Protein AF-A0A382IEL1-F1 (afdb_monomer_lite)

InterPro domains:
  IPR007295 Domain of unknown function DUF402 [PF04167] (6-64)
  IPR035930 FomD-like superfamily [G3DSA:2.40.380.10] (1-72)
  IPR035930 FomD-like superfamily [SSF159234] (4-70)

Structure (mmCIF, N/CA/C/O backbone):
data_AF-A0A382IEL1-F1
#
_entry.id   AF-A0A382IEL1-F1
#
loop_
_atom_site.group_PDB
_atom_site.id
_atom_site.type_symbol
_atom_site.label_atom_id
_atom_site.label_alt_id
_atom_site.label_comp_id
_atom_site.label_asym_id
_atom_site.label_entity_id
_atom_site.label_seq_id
_atom_site.pdbx_PDB_ins_code
_atom_site.Cartn_x
_atom_site.Cartn_y
_atom_site.Cartn_z
_atom_site.occupancy
_atom_site.B_iso_or_equiv
_atom_site.auth_seq_id
_atom_site.auth_comp_id
_atom_site.auth_asym_id
_atom_site.auth_atom_id
_atom_site.pdbx_PDB_model_num
ATOM 1 N N . MET A 1 1 ? 1.699 6.492 12.351 1.00 78.69 1 MET A N 1
ATOM 2 C CA . MET A 1 1 ? 3.120 6.476 12.774 1.00 78.69 1 MET A CA 1
ATOM 3 C C . MET A 1 1 ? 3.274 7.262 14.068 1.00 78.69 1 MET A C 1
ATOM 5 O O . MET A 1 1 ? 2.877 8.424 14.103 1.00 78.69 1 MET A O 1
ATOM 9 N N . LYS A 1 2 ? 3.865 6.664 15.106 1.00 87.50 2 LYS A N 1
ATOM 10 C CA . LYS A 1 2 ? 4.299 7.380 16.319 1.00 87.50 2 LYS A CA 1
ATOM 11 C C . LYS A 1 2 ? 5.826 7.407 16.364 1.00 87.50 2 LYS A C 1
ATOM 13 O O . LYS A 1 2 ? 6.471 6.453 15.939 1.00 87.50 2 LYS A O 1
ATOM 18 N N . ARG A 1 3 ? 6.408 8.507 16.841 1.00 92.81 3 ARG A N 1
ATOM 19 C CA . ARG A 1 3 ? 7.861 8.655 17.023 1.00 92.81 3 ARG A CA 1
ATOM 20 C C . ARG A 1 3 ? 8.159 8.943 18.491 1.00 92.81 3 ARG A C 1
ATOM 22 O O . ARG A 1 3 ? 7.487 9.787 19.080 1.00 92.81 3 ARG A O 1
ATOM 29 N N . SER A 1 4 ? 9.155 8.268 19.059 1.00 94.06 4 SER A N 1
ATOM 30 C CA . SER A 1 4 ? 9.619 8.463 20.438 1.00 94.06 4 SER A CA 1
ATOM 31 C C . SER A 1 4 ? 11.142 8.341 20.495 1.00 94.06 4 SER A C 1
ATOM 33 O O . SER A 1 4 ? 11.690 7.247 20.384 1.00 94.06 4 SER A O 1
ATOM 35 N N . GLY A 1 5 ? 11.851 9.468 20.617 1.00 93.25 5 GLY A N 1
ATOM 36 C CA . GLY A 1 5 ? 13.314 9.489 20.522 1.00 93.25 5 GLY A CA 1
ATOM 37 C C . GLY A 1 5 ? 13.798 8.933 19.177 1.00 93.25 5 GLY A C 1
ATOM 38 O O . GLY A 1 5 ? 13.462 9.477 18.127 1.00 93.25 5 GLY A O 1
ATOM 39 N N . THR A 1 6 ? 14.565 7.841 19.216 1.00 93.31 6 THR A N 1
ATOM 40 C CA . THR A 1 6 ? 15.047 7.102 18.034 1.00 93.31 6 THR A CA 1
ATOM 41 C C . THR A 1 6 ? 14.103 5.982 17.581 1.00 93.31 6 THR A C 1
ATOM 43 O O . THR A 1 6 ? 14.384 5.314 16.589 1.00 93.31 6 THR A O 1
ATOM 46 N N . GLN A 1 7 ? 12.988 5.760 18.284 1.00 93.44 7 GLN A N 1
ATOM 47 C CA . GLN A 1 7 ? 12.023 4.713 17.967 1.00 93.44 7 GLN A CA 1
ATOM 48 C C . GLN A 1 7 ? 10.919 5.240 17.047 1.00 93.44 7 GLN A C 1
ATOM 50 O O . GLN A 1 7 ? 10.333 6.303 17.284 1.00 93.44 7 GLN A O 1
ATOM 55 N N . ILE A 1 8 ? 10.597 4.448 16.027 1.00 94.19 8 ILE A N 1
ATOM 56 C CA . ILE A 1 8 ? 9.431 4.645 15.168 1.00 94.19 8 ILE A CA 1
ATOM 57 C C . ILE A 1 8 ? 8.519 3.434 15.345 1.00 94.19 8 ILE A C 1
ATOM 59 O O . ILE A 1 8 ? 8.962 2.296 15.226 1.00 94.19 8 ILE A O 1
ATOM 63 N N . GLU A 1 9 ? 7.250 3.696 15.636 1.00 94.56 9 GLU A N 1
ATOM 64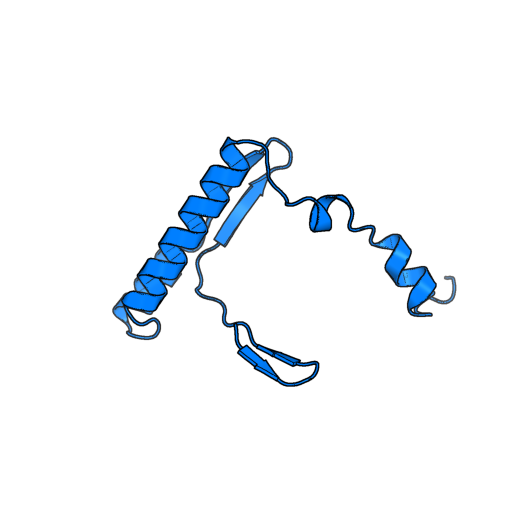 C CA . GLU A 1 9 ? 6.198 2.687 15.699 1.00 94.56 9 GLU A CA 1
ATOM 65 C C . GLU A 1 9 ? 5.269 2.857 14.494 1.00 94.56 9 GLU A C 1
ATOM 67 O O . GLU A 1 9 ? 4.745 3.953 14.218 1.00 94.56 9 GLU A O 1
ATOM 72 N N . ILE A 1 10 ? 5.092 1.756 13.771 1.00 93.19 10 ILE A N 1
ATOM 73 C CA . ILE A 1 10 ? 4.233 1.633 12.599 1.00 93.19 10 ILE A CA 1
ATOM 74 C C . ILE A 1 10 ? 3.382 0.384 12.810 1.00 93.19 10 ILE A C 1
ATOM 76 O O . ILE A 1 10 ? 3.861 -0.614 13.343 1.00 93.19 10 ILE A O 1
ATOM 80 N N . THR A 1 11 ? 2.118 0.473 12.419 1.00 90.62 11 THR A N 1
ATOM 81 C CA . THR A 1 11 ? 1.162 -0.629 12.466 1.00 90.62 11 THR A CA 1
ATOM 82 C C . THR A 1 11 ? 0.779 -0.948 11.035 1.00 90.62 11 THR A C 1
ATOM 84 O O . THR A 1 11 ? 0.466 -0.028 10.279 1.00 90.62 11 THR A O 1
ATOM 87 N N . ASP A 1 12 ? 0.847 -2.224 10.685 1.00 92.19 12 ASP A N 1
ATOM 88 C CA . ASP A 1 12 ? 0.376 -2.733 9.405 1.00 92.19 12 ASP A CA 1
ATOM 89 C C . ASP A 1 12 ? -1.161 -2.728 9.373 1.00 92.19 12 ASP A C 1
ATOM 91 O O . ASP A 1 12 ? -1.805 -3.032 10.381 1.00 92.19 12 ASP A O 1
ATOM 95 N N . LEU A 1 13 ? -1.732 -2.331 8.236 1.00 95.31 13 LEU A N 1
ATOM 96 C CA . LEU A 1 13 ? -3.174 -2.251 8.004 1.00 95.31 13 LEU A CA 1
ATOM 97 C C . LEU A 1 13 ? -3.649 -3.249 6.935 1.00 95.31 13 LEU A C 1
ATOM 99 O O . LEU A 1 13 ? -4.726 -3.041 6.386 1.00 95.31 13 LEU A O 1
ATOM 103 N N . PHE A 1 14 ? -2.887 -4.316 6.669 1.00 94.44 14 PHE A N 1
ATOM 104 C CA . PHE A 1 14 ? -3.226 -5.458 5.797 1.00 94.44 14 PHE A CA 1
ATOM 105 C C . PHE A 1 14 ? -3.391 -5.145 4.305 1.00 94.44 14 PHE A C 1
ATOM 107 O O . PHE A 1 14 ? -3.691 -6.041 3.533 1.00 94.44 14 PHE A O 1
ATOM 114 N N . LEU A 1 15 ? -3.276 -3.887 3.881 1.00 95.25 15 LEU A N 1
ATOM 115 C CA . LEU A 1 15 ? -3.529 -3.498 2.498 1.00 95.25 15 LEU A CA 1
ATOM 116 C C . LEU A 1 15 ? -2.210 -3.248 1.771 1.00 95.25 15 LEU A C 1
ATOM 118 O O . LEU A 1 15 ? -1.552 -2.231 2.006 1.00 95.25 15 LEU A O 1
ATOM 122 N N . ASP A 1 16 ? -1.875 -4.145 0.847 1.00 96.31 16 ASP A N 1
ATOM 123 C CA . ASP A 1 16 ? -0.601 -4.138 0.135 1.00 96.31 16 ASP A CA 1
ATOM 124 C C . ASP A 1 16 ? -0.750 -3.811 -1.355 1.00 96.31 16 ASP A C 1
ATOM 126 O O . ASP A 1 16 ? -1.695 -4.221 -2.037 1.00 96.31 16 ASP A O 1
ATOM 130 N N . LEU A 1 17 ? 0.238 -3.085 -1.886 1.00 97.56 17 LEU A N 1
ATOM 131 C CA . LEU A 1 17 ? 0.382 -2.815 -3.315 1.00 97.56 17 LEU A CA 1
ATOM 132 C C . LEU A 1 17 ? 1.667 -3.461 -3.829 1.00 97.56 17 LEU A C 1
ATOM 134 O O . LEU A 1 17 ? 2.772 -2.970 -3.591 1.00 97.56 17 LEU A O 1
ATOM 138 N N . TRP A 1 18 ? 1.519 -4.537 -4.593 1.00 97.31 18 TRP A N 1
ATOM 139 C CA . TRP A 1 18 ? 2.630 -5.174 -5.282 1.00 97.31 18 TRP A CA 1
ATOM 140 C C . TRP A 1 18 ? 2.882 -4.482 -6.620 1.00 97.31 18 TRP A C 1
ATOM 142 O O . TRP A 1 18 ? 1.980 -4.415 -7.453 1.00 97.31 18 TRP A O 1
ATOM 152 N N . VAL A 1 19 ? 4.108 -4.014 -6.863 1.00 97.31 19 VAL A N 1
ATOM 153 C CA . VAL A 1 19 ? 4.485 -3.308 -8.100 1.00 97.31 19 VAL A CA 1
ATOM 154 C C . VAL A 1 19 ? 5.603 -4.062 -8.817 1.00 97.31 19 VAL A C 1
ATOM 156 O O . VAL A 1 19 ? 6.624 -4.408 -8.223 1.00 97.31 19 VAL A O 1
ATOM 159 N N . THR A 1 20 ? 5.425 -4.325 -10.109 1.00 95.81 20 THR A N 1
ATOM 160 C CA . THR A 1 20 ? 6.420 -4.989 -10.958 1.00 95.81 20 THR A CA 1
ATOM 161 C C . THR A 1 20 ? 7.432 -3.984 -11.532 1.00 95.81 20 THR A C 1
ATOM 163 O O . THR A 1 20 ? 7.142 -2.790 -11.620 1.00 95.81 20 THR A O 1
ATOM 166 N N . PRO A 1 21 ? 8.613 -4.427 -12.013 1.00 92.00 21 PRO A N 1
ATOM 167 C CA . PRO A 1 21 ? 9.628 -3.518 -12.565 1.00 92.00 21 PRO A CA 1
ATOM 168 C C . PRO A 1 21 ? 9.176 -2.692 -13.779 1.00 92.00 21 PRO A C 1
ATOM 170 O O . PRO A 1 21 ? 9.727 -1.631 -14.046 1.00 92.00 21 PRO A O 1
ATOM 173 N N . ASN A 1 22 ? 8.176 -3.169 -14.526 1.00 94.56 22 ASN A N 1
ATOM 174 C CA . ASN A 1 22 ? 7.559 -2.443 -15.639 1.00 94.56 22 ASN A CA 1
ATOM 175 C C . ASN A 1 22 ? 6.365 -1.568 -15.208 1.00 94.56 22 ASN A C 1
ATOM 177 O O . ASN A 1 22 ? 5.578 -1.178 -16.067 1.00 94.56 22 ASN A O 1
ATOM 181 N N . LEU A 1 23 ? 6.226 -1.286 -13.906 1.00 95.62 23 LEU A N 1
ATOM 182 C CA . LEU A 1 23 ? 5.162 -0.473 -13.304 1.00 95.62 23 LEU A CA 1
ATOM 183 C C . LEU A 1 23 ? 3.739 -1.030 -13.494 1.00 95.62 23 LEU A C 1
ATOM 185 O O . LEU A 1 23 ? 2.759 -0.299 -13.379 1.00 95.62 23 LEU A O 1
ATOM 189 N N . GLY A 1 24 ? 3.608 -2.336 -13.740 1.00 96.94 24 GLY A N 1
ATOM 190 C CA . GLY A 1 24 ? 2.351 -3.033 -13.474 1.00 96.94 24 GLY A CA 1
ATOM 191 C C . GLY A 1 24 ? 2.135 -3.152 -11.965 1.00 96.94 24 GLY A C 1
ATOM 192 O O . GLY A 1 24 ? 3.101 -3.153 -11.202 1.00 96.94 24 GLY A O 1
ATOM 193 N N . TYR A 1 25 ? 0.886 -3.258 -11.517 1.00 97.88 25 TYR A N 1
ATOM 194 C CA . TYR A 1 25 ? 0.601 -3.413 -10.093 1.00 97.88 25 TYR A CA 1
ATOM 195 C C . TYR A 1 25 ? -0.572 -4.350 -9.814 1.00 97.88 25 TYR A C 1
ATOM 197 O O . TYR A 1 25 ? -1.430 -4.582 -10.667 1.00 97.88 25 TYR A O 1
ATOM 205 N N . GLN A 1 26 ? -0.595 -4.876 -8.593 1.00 98.19 26 GLN A N 1
ATOM 206 C CA . GLN A 1 26 ? -1.666 -5.697 -8.051 1.00 98.19 26 GLN A CA 1
ATOM 207 C C . GLN A 1 26 ? -1.924 -5.294 -6.597 1.00 98.19 26 GLN A C 1
ATOM 209 O O . GLN A 1 26 ? -0.988 -5.136 -5.817 1.00 98.19 26 GLN A O 1
ATOM 214 N N . ILE A 1 27 ? -3.199 -5.141 -6.243 1.00 97.81 27 ILE A N 1
ATOM 215 C CA . ILE A 1 27 ? -3.632 -4.966 -4.853 1.00 97.81 27 ILE A CA 1
ATOM 216 C C . ILE A 1 27 ? -3.729 -6.359 -4.224 1.00 97.81 27 ILE A C 1
ATOM 218 O O . ILE A 1 27 ? -4.334 -7.256 -4.824 1.00 97.81 27 ILE A O 1
ATOM 222 N N . LEU A 1 28 ? -3.125 -6.534 -3.054 1.00 97.94 28 LEU A N 1
ATOM 223 C CA . LEU A 1 28 ? -3.137 -7.779 -2.287 1.00 97.94 28 LEU A CA 1
ATOM 224 C C . LEU A 1 28 ? -3.945 -7.608 -0.991 1.00 97.94 28 LEU A C 1
ATOM 226 O O . LEU A 1 28 ? -4.233 -6.485 -0.577 1.00 97.94 28 LEU A O 1
ATOM 230 N N . ASP A 1 29 ? -4.369 -8.740 -0.425 1.00 96.75 29 ASP A N 1
ATOM 231 C CA . ASP A 1 29 ? -4.914 -8.876 0.937 1.00 96.75 29 ASP A CA 1
ATOM 232 C C . ASP A 1 29 ? -6.140 -7.992 1.262 1.00 96.75 29 ASP A C 1
ATOM 234 O O . ASP A 1 29 ? -6.475 -7.671 2.403 1.00 96.75 29 ASP A O 1
ATOM 238 N N . HIS A 1 30 ? -6.907 -7.651 0.221 1.00 95.44 30 HIS A N 1
ATOM 239 C CA . HIS A 1 30 ? -8.153 -6.889 0.340 1.00 95.44 30 HIS A CA 1
ATOM 240 C C . HIS A 1 30 ? -9.212 -7.610 1.199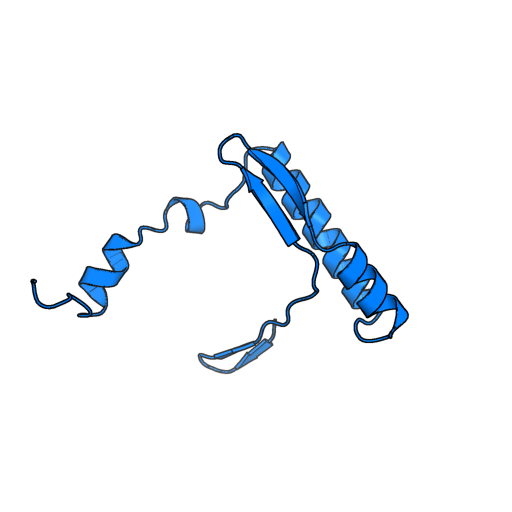 1.00 95.44 30 HIS A C 1
ATOM 242 O O . HIS A 1 30 ? 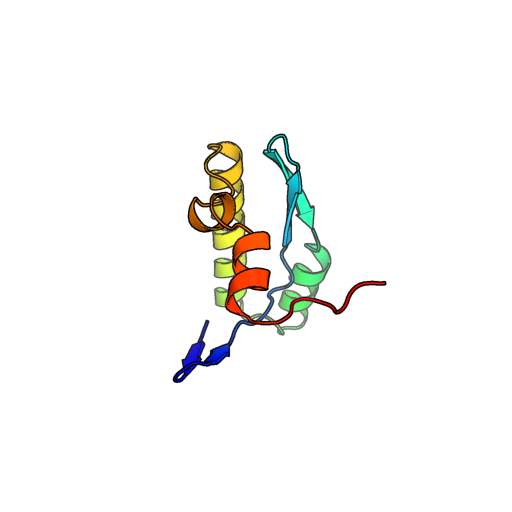-10.055 -6.971 1.836 1.00 95.44 30 HIS A O 1
ATOM 248 N N . ASP A 1 31 ? -9.224 -8.941 1.202 1.00 96.94 31 ASP A N 1
ATOM 249 C CA . ASP A 1 31 ? -10.111 -9.753 2.035 1.00 96.94 31 ASP A CA 1
ATOM 250 C C . ASP A 1 31 ? -9.710 -9.722 3.515 1.00 96.94 31 ASP A C 1
ATOM 252 O O . ASP A 1 31 ? -10.590 -9.616 4.377 1.00 96.94 31 ASP A O 1
ATOM 256 N N . GLU A 1 32 ? -8.411 -9.725 3.820 1.00 97.06 32 GLU A N 1
ATOM 257 C CA . GLU A 1 32 ? -7.908 -9.537 5.183 1.00 97.06 32 GLU A CA 1
ATOM 258 C C . GLU A 1 32 ? -8.235 -8.138 5.710 1.00 97.06 32 GLU A C 1
ATOM 260 O O . GLU A 1 32 ? -8.775 -8.009 6.813 1.00 97.06 32 GLU A O 1
ATOM 265 N N . PHE A 1 33 ? -8.026 -7.097 4.898 1.00 96.88 33 PHE A N 1
ATOM 266 C CA . PHE A 1 33 ? -8.414 -5.729 5.241 1.00 96.88 33 PHE A CA 1
ATOM 267 C C . PHE A 1 33 ? -9.924 -5.606 5.514 1.00 96.88 33 PHE A C 1
ATOM 269 O O . PHE A 1 33 ? -10.338 -5.051 6.537 1.00 96.88 33 PHE A O 1
ATOM 276 N N . ALA A 1 34 ? -10.766 -6.189 4.652 1.00 95.88 34 ALA A N 1
ATOM 277 C CA . ALA A 1 34 ? -12.215 -6.207 4.851 1.00 95.88 34 ALA A CA 1
ATOM 278 C C . ALA A 1 34 ? -12.615 -6.954 6.136 1.00 95.88 34 ALA A C 1
ATOM 280 O O . ALA A 1 34 ? -13.473 -6.480 6.890 1.00 95.88 34 ALA A O 1
ATOM 281 N N . SER A 1 35 ? -11.970 -8.089 6.418 1.00 97.38 35 SER A N 1
ATOM 282 C CA . SER A 1 35 ? -12.168 -8.851 7.653 1.00 97.38 35 SER A CA 1
ATOM 283 C C . SER A 1 35 ? -11.755 -8.042 8.886 1.00 97.38 35 SER A C 1
ATOM 285 O O . SER A 1 35 ? -12.490 -8.011 9.876 1.00 97.38 35 SER A O 1
ATOM 287 N N . ALA A 1 36 ? -10.630 -7.328 8.833 1.00 96.19 36 ALA A N 1
ATOM 288 C CA . ALA A 1 36 ? -10.151 -6.493 9.931 1.00 96.19 36 ALA A CA 1
ATOM 289 C C . ALA A 1 36 ? -11.126 -5.346 10.255 1.00 96.19 36 ALA A C 1
ATOM 291 O O . ALA A 1 36 ? -11.371 -5.062 11.430 1.00 96.19 36 ALA A O 1
ATOM 292 N N . ILE A 1 37 ? -11.754 -4.742 9.240 1.00 97.06 37 ILE A N 1
ATOM 293 C CA . ILE A 1 37 ? -12.828 -3.752 9.431 1.00 97.06 37 ILE A CA 1
ATOM 294 C C . ILE A 1 37 ? -14.068 -4.417 10.042 1.00 97.06 37 ILE A C 1
ATOM 296 O O . ILE A 1 37 ? -14.611 -3.925 11.031 1.00 97.06 37 ILE A O 1
ATOM 300 N N . GLN A 1 38 ? -14.513 -5.551 9.488 1.00 97.50 38 GLN A N 1
ATOM 301 C CA . GLN A 1 38 ? -15.717 -6.249 9.953 1.00 97.50 38 GLN A CA 1
ATOM 302 C C . GLN A 1 38 ? -15.601 -6.708 11.415 1.00 97.50 38 GLN A C 1
ATOM 304 O O . GLN A 1 38 ? -16.586 -6.667 12.154 1.00 97.50 38 GLN A O 1
ATOM 309 N N . ASN A 1 39 ? -14.408 -7.131 11.835 1.00 97.06 39 ASN A N 1
ATOM 310 C CA . ASN A 1 39 ? -14.121 -7.553 13.206 1.00 97.06 39 ASN A CA 1
ATOM 311 C C . ASN A 1 39 ? -13.802 -6.381 14.154 1.00 97.06 39 ASN A C 1
ATOM 313 O O . ASN A 1 39 ? -13.580 -6.611 15.343 1.00 97.06 39 ASN A O 1
ATOM 317 N N . GLY A 1 40 ? -13.781 -5.137 13.658 1.00 96.38 40 GLY A N 1
ATOM 318 C CA . GLY A 1 40 ? -13.493 -3.944 14.458 1.00 96.38 40 GLY A CA 1
ATOM 319 C C . GLY A 1 40 ? -12.034 -3.825 14.904 1.00 96.38 40 GLY A C 1
ATOM 320 O O . GLY A 1 40 ? -11.753 -3.186 15.912 1.00 96.38 40 GLY A O 1
ATOM 321 N N . TRP A 1 41 ? -11.096 -4.459 14.196 1.00 96.06 41 TRP A N 1
ATOM 322 C CA . TRP A 1 41 ? -9.656 -4.316 14.454 1.00 96.06 41 TRP A CA 1
ATOM 323 C C . TRP A 1 41 ? -9.092 -3.029 13.851 1.00 96.06 41 TRP A C 1
ATOM 325 O O . TRP A 1 41 ? -8.075 -2.519 14.320 1.00 96.06 41 TRP A O 1
ATOM 335 N N . ILE A 1 42 ? -9.765 -2.498 12.828 1.00 95.62 42 ILE A N 1
ATOM 336 C CA . ILE A 1 42 ? -9.459 -1.212 12.210 1.00 95.62 42 ILE A CA 1
ATOM 337 C C . ILE A 1 42 ? -10.685 -0.317 12.336 1.00 95.62 42 ILE A C 1
ATOM 339 O O . ILE A 1 42 ? -11.770 -0.648 11.861 1.00 95.62 42 ILE A O 1
ATOM 343 N N . GLU A 1 43 ? -10.492 0.844 12.955 1.00 95.25 43 GLU A N 1
ATOM 344 C CA . GLU A 1 43 ? -11.527 1.869 13.043 1.00 95.25 43 GLU A CA 1
ATOM 345 C C . GLU A 1 43 ? -11.852 2.443 11.650 1.00 95.25 43 GLU A C 1
ATOM 347 O O . GLU A 1 43 ? -10.938 2.621 10.837 1.00 95.25 43 GLU A O 1
ATOM 352 N N . PRO A 1 44 ? -13.113 2.815 11.362 1.00 94.38 44 PRO A N 1
ATOM 353 C CA . PRO A 1 44 ? -13.524 3.280 10.033 1.00 94.38 44 PRO A CA 1
ATOM 354 C C . PRO A 1 44 ? -12.687 4.440 9.471 1.00 94.38 44 PRO A C 1
ATOM 356 O O . PRO A 1 44 ? -12.343 4.447 8.289 1.00 94.38 44 PRO A O 1
ATOM 359 N N . ASP A 1 45 ? -12.304 5.400 10.317 1.00 96.06 45 ASP A N 1
ATOM 360 C CA . ASP A 1 45 ? -11.473 6.539 9.905 1.00 96.06 45 ASP A CA 1
ATOM 361 C C . ASP A 1 45 ? -10.056 6.109 9.503 1.00 96.06 45 ASP A C 1
ATOM 363 O O . ASP A 1 45 ? -9.461 6.691 8.593 1.00 96.06 45 ASP A O 1
ATOM 367 N N . LEU A 1 46 ? -9.512 5.085 10.167 1.00 95.44 46 LEU A N 1
ATOM 368 C CA . LEU A 1 46 ? -8.199 4.527 9.854 1.00 95.4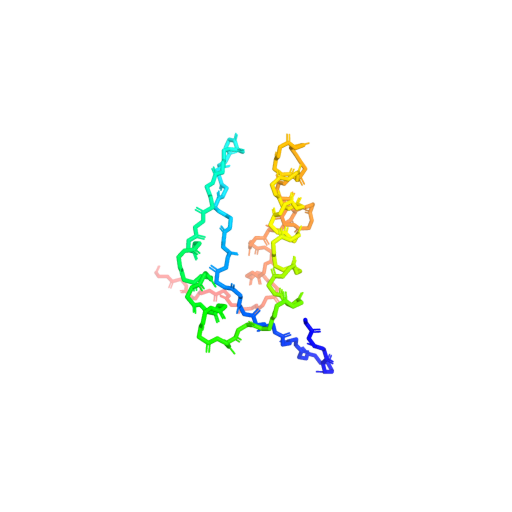4 46 LEU A CA 1
ATOM 369 C C . LEU A 1 46 ? -8.253 3.688 8.572 1.00 95.44 46 LEU A C 1
ATOM 371 O O . LEU A 1 46 ? -7.349 3.785 7.745 1.00 95.44 46 LEU A O 1
ATOM 375 N N . ALA A 1 47 ? -9.340 2.942 8.359 1.00 96.25 47 ALA A N 1
ATOM 376 C CA . ALA A 1 47 ? -9.584 2.223 7.111 1.00 96.25 47 ALA A CA 1
ATOM 377 C C . ALA A 1 47 ? -9.698 3.183 5.911 1.00 96.25 47 ALA A C 1
ATOM 379 O O . ALA A 1 47 ? -9.089 2.957 4.867 1.00 96.25 47 ALA A O 1
ATOM 380 N N . SER A 1 48 ? -10.411 4.301 6.078 1.00 96.75 48 SER A N 1
ATOM 381 C CA . SER A 1 48 ? -10.508 5.350 5.053 1.00 96.75 48 SER A CA 1
ATOM 382 C C . SER A 1 48 ? -9.134 5.938 4.703 1.00 96.75 48 SER A C 1
ATOM 384 O O . SER A 1 48 ? -8.811 6.114 3.528 1.00 96.75 48 SER A O 1
ATOM 386 N N . GLN A 1 49 ? -8.282 6.176 5.706 1.00 96.25 49 GLN A N 1
ATOM 387 C CA . GLN A 1 49 ? -6.905 6.634 5.486 1.00 96.25 49 GLN A CA 1
ATOM 388 C C . GLN A 1 49 ? -6.044 5.591 4.760 1.00 96.25 49 GLN A C 1
ATOM 390 O O . GLN A 1 49 ? -5.263 5.968 3.888 1.00 96.25 49 GLN A O 1
ATOM 395 N N . ALA A 1 50 ? -6.192 4.302 5.081 1.00 96.31 50 ALA A N 1
ATOM 396 C CA . ALA A 1 50 ? -5.484 3.225 4.388 1.00 96.31 50 ALA A CA 1
ATOM 397 C C . ALA A 1 50 ? -5.863 3.168 2.900 1.00 96.31 50 ALA A C 1
ATOM 399 O O . ALA A 1 50 ? -4.982 3.129 2.042 1.00 96.31 50 ALA A O 1
ATOM 400 N N . GLN A 1 51 ? -7.159 3.273 2.586 1.00 97.50 51 GLN A N 1
ATOM 401 C CA . GLN A 1 51 ? -7.638 3.312 1.204 1.00 97.50 51 GLN A CA 1
ATOM 402 C C . GLN A 1 51 ? -7.102 4.539 0.449 1.00 97.50 51 GLN A C 1
ATOM 404 O O . GLN A 1 51 ? -6.599 4.406 -0.662 1.00 97.50 51 GLN A O 1
ATOM 409 N N . GLN A 1 52 ? -7.128 5.723 1.071 1.00 97.88 52 GLN A N 1
ATOM 410 C CA . GLN A 1 52 ? -6.560 6.935 0.467 1.00 97.88 52 GLN A CA 1
ATOM 411 C C . GLN A 1 52 ? -5.054 6.806 0.204 1.00 97.88 52 GLN A C 1
ATOM 413 O O . GLN A 1 52 ? -4.565 7.298 -0.813 1.00 97.88 52 GLN A O 1
ATOM 418 N N . ALA A 1 53 ? -4.310 6.159 1.105 1.00 96.69 53 ALA A N 1
ATOM 419 C CA . ALA A 1 53 ? -2.888 5.903 0.909 1.00 96.69 53 ALA A CA 1
ATOM 420 C C . ALA A 1 53 ? -2.646 4.940 -0.266 1.00 96.69 53 ALA A C 1
ATOM 422 O O . ALA A 1 53 ? -1.763 5.201 -1.085 1.00 96.69 53 ALA A O 1
ATOM 423 N N . LEU A 1 54 ? -3.454 3.881 -0.399 1.00 97.38 54 LEU A N 1
ATOM 424 C CA . LEU A 1 54 ? -3.399 2.977 -1.550 1.00 97.38 54 LEU A CA 1
ATOM 425 C C . LEU A 1 54 ? -3.665 3.727 -2.865 1.00 97.38 54 LEU A C 1
ATOM 427 O O . LEU A 1 54 ? -2.886 3.596 -3.809 1.00 97.38 54 LEU A O 1
ATOM 431 N N . ASP A 1 55 ? -4.703 4.565 -2.914 1.00 97.69 55 ASP A N 1
ATOM 432 C CA . ASP A 1 55 ? -5.054 5.345 -4.109 1.00 97.69 55 ASP A CA 1
ATOM 433 C C . ASP A 1 55 ? -3.916 6.305 -4.519 1.00 97.69 55 ASP A C 1
ATOM 435 O O . ASP A 1 55 ? -3.611 6.475 -5.706 1.00 97.69 55 ASP A O 1
ATOM 439 N N . GLN A 1 56 ? -3.238 6.909 -3.536 1.00 97.12 56 GLN A N 1
ATOM 440 C CA . GLN A 1 56 ? -2.060 7.751 -3.766 1.00 97.12 56 GLN A CA 1
ATOM 441 C C . GLN A 1 56 ? -0.868 6.949 -4.304 1.00 97.12 56 GLN A C 1
ATOM 443 O O . GLN A 1 56 ? -0.170 7.427 -5.202 1.00 97.12 56 GLN A O 1
ATOM 448 N N . LEU A 1 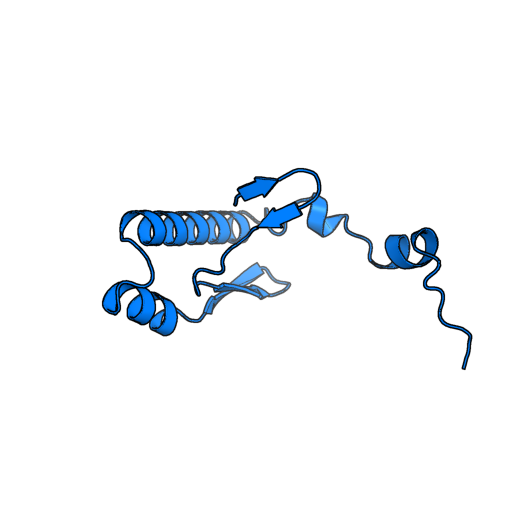5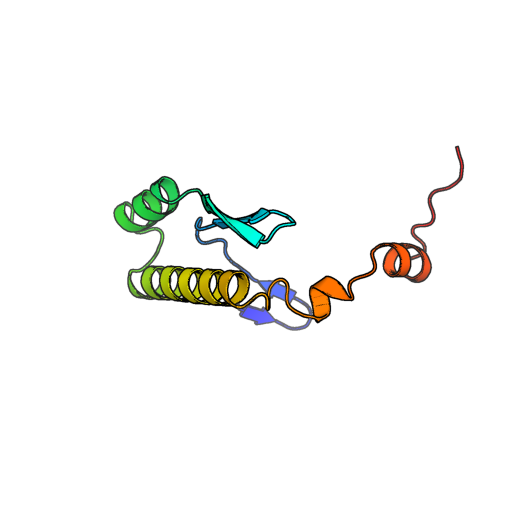7 ? -0.634 5.738 -3.789 1.00 96.81 57 LEU A N 1
ATOM 449 C CA . LEU A 1 57 ? 0.428 4.854 -4.275 1.00 96.81 57 LEU A CA 1
ATOM 450 C C . LEU A 1 57 ? 0.159 4.394 -5.711 1.00 96.81 57 LEU A C 1
ATOM 452 O O . LEU A 1 57 ? 1.061 4.473 -6.544 1.00 96.81 57 LEU A O 1
ATOM 456 N N . ILE A 1 58 ? -1.079 4.004 -6.026 1.00 97.75 58 ILE A N 1
ATOM 457 C CA . ILE A 1 58 ? -1.498 3.666 -7.394 1.00 97.75 58 ILE A CA 1
ATOM 458 C C . ILE A 1 58 ? -1.249 4.856 -8.325 1.00 97.75 58 ILE A C 1
ATOM 460 O O . ILE A 1 58 ? -0.578 4.707 -9.344 1.00 97.75 58 ILE A O 1
ATOM 464 N N . SER A 1 59 ? -1.669 6.060 -7.924 1.00 97.75 59 SER A N 1
ATOM 465 C CA . SER A 1 59 ? -1.428 7.283 -8.703 1.00 97.75 59 SER A CA 1
ATOM 466 C C . SER A 1 59 ? 0.070 7.545 -8.939 1.00 97.75 59 SER A C 1
ATOM 468 O O . SER A 1 59 ? 0.470 8.017 -10.007 1.00 97.75 59 SER A O 1
ATOM 470 N N . ALA A 1 60 ? 0.931 7.239 -7.963 1.00 96.81 60 ALA A N 1
ATOM 471 C CA . ALA A 1 60 ? 2.381 7.366 -8.107 1.00 96.81 60 ALA A CA 1
ATOM 472 C C . ALA A 1 60 ? 2.963 6.343 -9.100 1.00 96.81 60 ALA A C 1
ATOM 474 O O . ALA A 1 60 ? 3.845 6.695 -9.885 1.00 96.81 60 ALA A O 1
ATOM 475 N N . VAL A 1 61 ? 2.458 5.105 -9.097 1.00 97.44 61 VAL A N 1
ATOM 476 C CA . VAL A 1 61 ? 2.841 4.064 -10.067 1.00 97.44 61 VAL A CA 1
ATOM 477 C C . VAL A 1 61 ? 2.401 4.458 -11.478 1.00 97.44 61 VAL A C 1
ATOM 479 O O . VAL A 1 61 ? 3.228 4.478 -12.390 1.00 97.44 61 VAL A O 1
ATOM 482 N N . GLU A 1 62 ? 1.140 4.861 -11.650 1.00 97.00 62 GLU A N 1
ATOM 483 C CA . GLU A 1 62 ? 0.572 5.267 -12.944 1.00 97.00 62 GLU A CA 1
ATOM 484 C C . GLU A 1 62 ? 1.256 6.509 -13.531 1.00 97.00 62 GLU A C 1
ATOM 486 O O . GLU A 1 62 ? 1.458 6.605 -14.741 1.00 97.00 62 GLU A O 1
ATOM 491 N N . SER A 1 63 ? 1.667 7.452 -12.678 1.00 96.25 63 SER A N 1
ATOM 492 C CA . SER A 1 63 ? 2.434 8.636 -13.091 1.00 96.25 63 SER A CA 1
ATOM 493 C C . SER A 1 63 ? 3.933 8.373 -13.273 1.00 96.25 63 SER A C 1
ATOM 495 O O . SER A 1 63 ? 4.683 9.310 -13.544 1.00 96.25 63 SER A O 1
ATOM 497 N N . THR A 1 64 ? 4.389 7.119 -13.158 1.00 91.62 64 THR A N 1
ATOM 498 C CA . THR A 1 64 ? 5.801 6.695 -13.258 1.00 91.62 64 THR A CA 1
ATOM 499 C C . THR A 1 64 ? 6.738 7.332 -12.222 1.00 91.62 64 THR A C 1
ATOM 501 O O . THR A 1 64 ? 7.961 7.308 -12.358 1.00 91.62 64 THR A O 1
ATOM 504 N N . ASN A 1 65 ? 6.163 7.862 -11.141 1.00 92.25 65 ASN A N 1
ATOM 505 C CA . ASN A 1 65 ? 6.872 8.503 -10.034 1.00 92.25 65 ASN A CA 1
ATOM 506 C C . ASN A 1 65 ? 7.184 7.528 -8.884 1.00 92.25 65 ASN A C 1
ATOM 508 O O . ASN A 1 65 ? 7.628 7.950 -7.816 1.00 92.25 65 ASN A O 1
ATOM 512 N N . PHE A 1 66 ? 6.957 6.230 -9.097 1.00 93.75 66 PHE A N 1
ATOM 513 C CA . PHE A 1 66 ? 7.258 5.158 -8.156 1.00 93.75 66 PHE A CA 1
ATOM 514 C C . PHE A 1 66 ? 8.518 4.370 -8.575 1.00 93.75 66 PHE A C 1
ATOM 516 O O . PHE A 1 66 ? 8.718 4.142 -9.769 1.00 93.75 66 PHE A O 1
ATOM 523 N N . PRO A 1 67 ? 9.349 3.904 -7.623 1.00 92.62 67 PRO A N 1
ATOM 524 C CA . PRO A 1 67 ? 9.328 4.254 -6.199 1.00 92.62 67 PRO A CA 1
ATOM 525 C C . PRO A 1 67 ? 9.828 5.696 -5.984 1.00 92.62 67 PRO A C 1
ATOM 527 O O . PRO A 1 67 ? 10.367 6.295 -6.911 1.00 92.62 67 PRO A O 1
ATOM 530 N N . PRO A 1 68 ? 9.660 6.302 -4.798 1.00 90.31 68 PRO A N 1
ATOM 531 C CA . PRO A 1 68 ? 10.180 7.646 -4.544 1.00 90.31 68 PRO A CA 1
ATOM 532 C C . PRO A 1 68 ? 11.720 7.685 -4.608 1.00 90.31 68 PRO A C 1
ATOM 534 O O . PRO A 1 68 ? 12.386 6.693 -4.313 1.00 90.31 68 PRO A O 1
ATOM 537 N N . GLU A 1 69 ? 12.301 8.842 -4.949 1.00 90.44 69 GLU A N 1
ATOM 538 C CA . GLU A 1 69 ? 13.758 9.016 -5.141 1.00 90.44 69 GLU A CA 1
ATOM 539 C C . GLU A 1 69 ? 14.642 8.442 -4.016 1.00 90.44 69 GLU A C 1
ATOM 541 O O . GLU A 1 69 ? 15.607 7.755 -4.344 1.00 90.44 69 GLU A O 1
ATOM 546 N N . PRO A 1 70 ? 14.332 8.610 -2.710 1.00 88.06 70 PRO A N 1
ATOM 547 C CA . PRO A 1 70 ? 15.152 8.024 -1.648 1.00 88.06 70 PRO A CA 1
ATOM 548 C C . PRO A 1 70 ? 15.280 6.501 -1.728 1.00 88.06 70 PRO A C 1
ATOM 550 O O . PRO A 1 70 ? 16.280 5.963 -1.274 1.00 88.06 70 PRO A O 1
ATOM 553 N N . VAL A 1 71 ? 14.283 5.817 -2.298 1.00 87.94 71 VAL A N 1
ATOM 554 C CA . VAL A 1 71 ? 14.307 4.364 -2.512 1.00 87.94 71 VAL A CA 1
ATOM 555 C C . VAL A 1 71 ? 15.092 4.020 -3.777 1.00 87.94 71 VAL A C 1
ATOM 557 O O . VAL A 1 71 ? 15.849 3.058 -3.768 1.00 87.94 71 VAL A O 1
ATOM 560 N N . LYS A 1 72 ? 14.980 4.817 -4.851 1.00 85.31 72 LYS A N 1
ATOM 561 C CA . LYS A 1 72 ? 15.780 4.615 -6.078 1.00 85.31 72 LYS A CA 1
ATOM 562 C C . LYS A 1 72 ? 17.277 4.795 -5.838 1.00 85.31 72 LYS A C 1
ATOM 564 O O . LYS A 1 72 ? 18.084 4.116 -6.459 1.00 85.31 72 LYS A O 1
ATOM 569 N N . LEU A 1 73 ? 17.625 5.740 -4.970 1.00 86.00 73 LEU A N 1
ATOM 570 C CA . LEU A 1 73 ? 19.000 6.061 -4.591 1.00 86.00 73 LEU A CA 1
ATOM 571 C C . LEU A 1 73 ? 19.507 5.192 -3.433 1.00 86.00 73 LEU A C 1
ATOM 573 O O . LEU A 1 73 ? 20.638 5.379 -2.987 1.00 86.00 73 LEU A O 1
ATOM 577 N N . PHE A 1 74 ? 18.675 4.284 -2.916 1.00 81.50 74 PHE A N 1
ATOM 578 C CA . PHE A 1 74 ? 19.063 3.402 -1.831 1.00 81.50 74 PHE A CA 1
ATOM 579 C C . PHE A 1 74 ? 19.994 2.313 -2.361 1.00 81.50 74 PHE A C 1
ATOM 581 O O . PHE A 1 74 ? 19.557 1.342 -2.976 1.00 81.50 74 PHE A O 1
ATOM 588 N N . ASP A 1 75 ? 21.285 2.496 -2.115 1.00 78.19 75 ASP A N 1
ATOM 589 C CA . ASP A 1 75 ? 22.318 1.515 -2.411 1.00 78.19 75 ASP A CA 1
ATOM 590 C C . ASP A 1 75 ? 22.551 0.617 -1.185 1.00 78.19 75 ASP A C 1
ATOM 592 O O . ASP A 1 75 ? 22.978 1.084 -0.124 1.00 78.19 75 ASP A O 1
ATOM 596 N N . LEU A 1 76 ? 22.242 -0.675 -1.323 1.00 68.50 76 LEU A N 1
ATOM 597 C CA . LEU A 1 76 ? 22.441 -1.669 -0.263 1.00 68.50 76 LEU A CA 1
ATOM 598 C C . LEU A 1 76 ? 23.927 -1.881 0.058 1.00 68.50 76 LEU A C 1
ATOM 600 O O . LEU A 1 76 ? 24.259 -2.158 1.215 1.00 68.50 76 LEU A O 1
ATOM 604 N N . ASP A 1 77 ? 24.818 -1.695 -0.917 1.00 68.88 77 ASP A N 1
ATOM 605 C CA . ASP A 1 77 ? 26.253 -1.942 -0.749 1.00 68.88 77 ASP A CA 1
ATOM 606 C C . ASP A 1 77 ? 26.890 -0.880 0.166 1.00 68.88 77 ASP A C 1
ATOM 608 O O . ASP A 1 77 ? 27.737 -1.188 1.011 1.00 68.88 77 ASP A O 1
ATOM 612 N N . CYS A 1 78 ? 26.368 0.352 0.131 1.00 60.81 78 CYS A N 1
ATOM 613 C CA . CYS A 1 78 ? 26.789 1.455 1.002 1.00 60.81 78 CYS A CA 1
ATOM 614 C C . CYS A 1 78 ? 26.551 1.192 2.507 1.00 60.81 78 CYS A C 1
ATOM 616 O O . CYS A 1 78 ? 27.170 1.841 3.360 1.00 60.81 78 CYS A O 1
ATOM 618 N N . ILE A 1 79 ? 25.658 0.260 2.864 1.00 60.16 79 ILE A N 1
ATOM 619 C CA . ILE A 1 79 ? 25.362 -0.091 4.263 1.00 60.16 79 ILE A CA 1
ATOM 620 C C . ILE A 1 79 ? 26.390 -1.084 4.808 1.00 60.16 79 ILE A C 1
ATOM 622 O O . ILE A 1 79 ? 26.789 -0.964 5.969 1.00 60.16 79 ILE A O 1
ATOM 626 N N . VAL A 1 80 ? 26.858 -2.034 3.995 1.00 58.00 80 VAL A N 1
ATOM 627 C CA . VAL A 1 80 ? 27.823 -3.058 4.433 1.00 58.00 80 VAL A CA 1
ATOM 628 C C . VAL A 1 80 ? 29.163 -2.413 4.800 1.00 58.00 80 VAL A C 1
ATOM 630 O O . VAL A 1 80 ? 29.729 -2.723 5.851 1.00 58.00 80 VAL A O 1
ATOM 633 N N . GLU A 1 81 ? 29.617 -1.440 4.006 1.00 55.16 81 GLU A N 1
ATOM 634 C CA . GLU A 1 81 ? 30.882 -0.731 4.242 1.00 55.16 81 GLU A CA 1
ATOM 635 C C . GLU A 1 81 ? 30.854 0.148 5.506 1.00 55.16 81 GLU A C 1
ATOM 637 O O . GLU A 1 81 ? 31.853 0.246 6.218 1.00 55.16 81 GLU A O 1
ATOM 642 N N . ASN A 1 82 ? 29.701 0.743 5.837 1.00 52.78 82 ASN A N 1
ATOM 643 C CA . ASN A 1 82 ? 29.567 1.672 6.969 1.00 52.78 82 ASN A CA 1
ATOM 644 C C . ASN A 1 82 ? 29.105 1.024 8.284 1.00 52.78 82 ASN A C 1
ATOM 646 O O . ASN A 1 82 ? 29.160 1.666 9.334 1.00 52.78 82 ASN A O 1
ATOM 650 N N . THR A 1 83 ? 28.650 -0.232 8.260 1.00 55.00 83 THR A N 1
ATOM 651 C CA . THR A 1 83 ? 28.202 -0.953 9.469 1.00 55.00 83 THR A CA 1
ATOM 652 C C . THR A 1 83 ? 29.251 -1.907 10.037 1.00 55.00 83 THR A C 1
ATOM 654 O O . THR A 1 83 ? 29.037 -2.473 11.108 1.00 55.00 83 THR A O 1
ATOM 657 N N . GLY A 1 84 ? 30.393 -2.088 9.362 1.00 53.72 84 GLY A N 1
ATOM 658 C CA . GLY A 1 84 ? 31.431 -3.029 9.795 1.00 53.72 84 GLY A CA 1
ATOM 659 C C . GLY A 1 84 ? 30.979 -4.495 9.766 1.00 53.72 84 GLY A C 1
ATOM 660 O O . GLY A 1 84 ? 31.644 -5.348 10.345 1.00 53.72 84 GLY A O 1
ATOM 661 N N . LEU A 1 85 ? 29.862 -4.797 9.093 1.00 54.59 85 LEU A N 1
ATOM 662 C CA . LEU A 1 85 ? 29.306 -6.144 8.931 1.00 54.59 85 LEU A CA 1
ATOM 663 C C . LEU A 1 85 ? 29.933 -6.903 7.751 1.00 54.59 85 LEU A C 1
ATOM 665 O O . LEU A 1 85 ? 29.311 -7.820 7.217 1.00 54.59 85 LEU A O 1
ATOM 669 N N . ALA A 1 86 ? 31.154 -6.539 7.344 1.00 52.47 86 ALA A N 1
ATOM 670 C CA . ALA A 1 86 ? 31.922 -7.324 6.386 1.00 52.47 86 ALA A CA 1
ATOM 671 C C . ALA A 1 86 ? 31.991 -8.773 6.894 1.00 52.47 86 ALA A C 1
ATOM 673 O O . ALA A 1 86 ? 32.542 -9.045 7.964 1.00 52.47 86 ALA A O 1
ATOM 674 N N . GLN A 1 87 ? 31.358 -9.694 6.165 1.00 60.03 87 GLN A N 1
ATOM 675 C CA . GLN A 1 87 ? 31.433 -11.112 6.492 1.00 60.03 87 GLN A CA 1
ATOM 676 C C . GLN A 1 87 ? 32.891 -11.564 6.338 1.00 60.03 87 GLN A C 1
ATOM 678 O O . GLN A 1 87 ? 33.534 -11.165 5.367 1.00 60.03 87 GLN A O 1
ATOM 683 N N . PRO A 1 88 ? 33.442 -12.374 7.261 1.00 48.94 88 PRO A N 1
ATOM 684 C CA . PRO A 1 88 ? 34.724 -13.007 7.009 1.00 48.94 88 PRO A CA 1
ATOM 685 C C . PRO A 1 88 ? 34.550 -13.994 5.849 1.00 48.94 88 PRO A C 1
ATOM 687 O O . PRO A 1 88 ? 33.576 -14.750 5.823 1.00 48.94 88 PRO A O 1
ATOM 690 N N . ASP A 1 89 ? 35.482 -13.928 4.900 1.00 59.59 89 ASP A N 1
ATOM 691 C CA . ASP A 1 89 ? 35.526 -14.736 3.681 1.00 59.59 89 ASP A CA 1
ATOM 692 C C . ASP A 1 89 ? 35.312 -16.237 3.949 1.00 59.59 89 ASP A C 1
ATOM 694 O O . ASP A 1 89 ? 35.794 -16.785 4.948 1.00 59.59 89 ASP A O 1
ATOM 698 N N . MET A 1 90 ? 34.603 -16.890 3.022 1.00 39.84 90 MET A N 1
ATOM 699 C CA . MET A 1 90 ? 34.526 -18.350 2.902 1.00 39.84 90 MET A CA 1
ATOM 700 C C . MET A 1 90 ? 35.756 -18.892 2.173 1.00 39.84 90 MET A C 1
ATOM 702 O O . MET A 1 90 ? 36.100 -18.322 1.113 1.00 39.84 90 MET A O 1
#

Secondary structure (DSSP, 8-state):
-EEETTEEE----S-EEEE-TTS-EEEE-HHHHHHHHHTTSS-HHHHHHHHHHHHHHHHHHHTT--S-HHHHT--SHHHHHHHT--PPP-

Foldseek 3Di:
DDDDPPDDDDDDQQWDWDADPVLDIDIPRVVVNVVCVVVVVADPVRSVVVVVVVVVVNVCSVVVCPPPPVVVPDDPVVCCVVVVVPDPDD

Sequence (90 aa):
MKRSGTQIEITDLFLDLWVTPNLGYQILDHDEFASAIQNGWIEPDLASQAQQALDQLISAVESTNFPPEPVKLFDLDCIVENTGLAQPDM

Organism: NCBI:txid408172

pLDDT: mean 88.08, std 14.89, range [39.84, 98.19]

Radius of gyration: 17.69 Å; chains: 1; bounding box: 51×28×36 Å